Protein AF-A0A7J9B0L1-F1 (afdb_monomer)

Foldseek 3Di:
DDPPPDCPPVVVVVVVVVVVVVPPDCPPDPPVPPDDVCVVPPPDDDPVRVVVVVVVVVVVVVVVVVD

Sequence (67 aa):
MKIFTVSLMTTSKYSWWWCKRINDNISASSPEDIRPIEEHLRVVPSELEIIKQDFEKRSSELGKKIE

pLDDT: mean 70.92, std 15.64, range [42.03, 95.56]

Structure (mmCIF, N/CA/C/O backbone):
data_AF-A0A7J9B0L1-F1
#
_entry.id   AF-A0A7J9B0L1-F1
#
loop_
_atom_site.group_PDB
_atom_site.id
_atom_site.type_symbol
_atom_site.label_atom_id
_atom_site.label_alt_id
_atom_site.label_comp_id
_atom_site.label_asym_id
_atom_si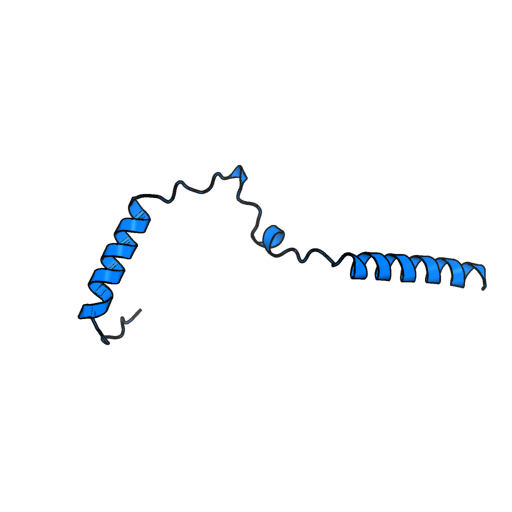te.label_entity_id
_atom_site.label_seq_id
_atom_site.pdbx_PDB_ins_code
_atom_site.Cartn_x
_atom_site.Cartn_y
_atom_site.Cartn_z
_atom_site.occupancy
_atom_site.B_iso_or_equiv
_atom_site.auth_seq_id
_atom_site.auth_comp_id
_atom_site.auth_asym_id
_atom_site.auth_atom_id
_atom_site.pdbx_PDB_model_num
ATOM 1 N N . MET A 1 1 ? 3.809 -17.921 -33.284 1.00 42.03 1 MET A N 1
ATOM 2 C CA . MET A 1 1 ? 3.010 -16.701 -33.536 1.00 42.03 1 MET A CA 1
ATOM 3 C C . MET A 1 1 ? 3.068 -16.384 -35.021 1.00 42.03 1 MET A C 1
ATOM 5 O O . MET A 1 1 ? 4.160 -16.237 -35.552 1.00 42.03 1 MET A O 1
ATOM 9 N N . LYS A 1 2 ? 1.925 -16.357 -35.707 1.00 44.12 2 LYS A N 1
ATOM 10 C CA . LYS A 1 2 ? 1.848 -16.036 -37.138 1.00 44.12 2 LYS A CA 1
ATOM 11 C C . LYS A 1 2 ? 1.863 -14.509 -37.263 1.00 44.12 2 LYS A C 1
ATOM 13 O O . LYS A 1 2 ? 0.952 -13.860 -36.759 1.00 44.12 2 LYS A O 1
ATOM 18 N N . ILE A 1 3 ? 2.922 -13.937 -37.835 1.00 53.72 3 ILE A N 1
ATOM 19 C CA . ILE A 1 3 ? 3.054 -12.482 -37.983 1.00 53.72 3 ILE A CA 1
ATOM 20 C C . ILE A 1 3 ? 2.088 -12.063 -39.092 1.00 53.72 3 ILE A C 1
ATOM 22 O O . ILE A 1 3 ? 2.259 -12.449 -40.249 1.00 53.72 3 ILE A O 1
ATOM 26 N N . PHE A 1 4 ? 1.032 -11.341 -38.720 1.00 45.59 4 PHE A N 1
ATOM 27 C CA . PH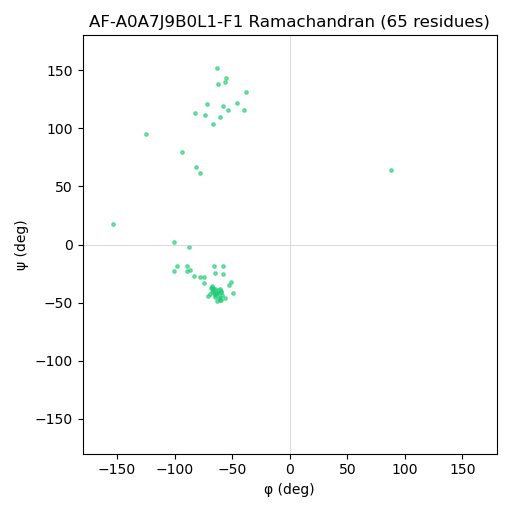E A 1 4 ? 0.070 -10.790 -39.664 1.00 45.59 4 PHE A CA 1
ATOM 28 C C . PHE A 1 4 ? 0.799 -9.888 -40.660 1.00 45.59 4 PHE A C 1
ATOM 30 O O . PHE A 1 4 ? 1.450 -8.910 -40.297 1.00 45.59 4 PHE A O 1
ATOM 37 N N . THR A 1 5 ? 0.707 -10.266 -41.929 1.00 50.59 5 THR A N 1
ATOM 38 C CA . THR A 1 5 ? 1.344 -9.632 -43.081 1.00 50.59 5 THR A CA 1
ATOM 39 C C . THR A 1 5 ? 0.579 -8.368 -43.471 1.00 50.59 5 THR A C 1
ATOM 41 O O . THR A 1 5 ? 0.010 -8.276 -44.550 1.00 50.59 5 THR A O 1
ATOM 44 N N . VAL A 1 6 ? 0.512 -7.392 -42.570 1.00 51.28 6 VAL A N 1
ATOM 45 C CA . VAL A 1 6 ? -0.056 -6.073 -42.856 1.00 51.28 6 VAL A CA 1
ATOM 46 C C . VAL A 1 6 ? 1.020 -5.054 -42.505 1.00 51.28 6 VAL A C 1
ATOM 48 O O . VAL A 1 6 ? 1.186 -4.676 -41.354 1.00 51.28 6 VAL A O 1
ATOM 51 N N . SER A 1 7 ? 1.773 -4.652 -43.533 1.00 51.22 7 SER A N 1
ATOM 52 C CA . SER A 1 7 ? 2.811 -3.610 -43.517 1.00 51.22 7 SER A CA 1
ATOM 53 C C . SER A 1 7 ? 4.248 -4.016 -43.136 1.00 51.22 7 SER A C 1
ATOM 55 O O . SER A 1 7 ? 4.847 -3.491 -42.202 1.00 51.22 7 SER A O 1
ATOM 57 N N . LEU A 1 8 ? 4.885 -4.873 -43.945 1.00 53.03 8 LEU A N 1
ATOM 58 C CA . LEU A 1 8 ? 6.331 -5.152 -43.835 1.00 53.03 8 LEU A CA 1
ATOM 59 C C . LEU A 1 8 ? 7.216 -3.888 -43.984 1.00 53.03 8 LEU A C 1
ATOM 61 O O . LEU A 1 8 ? 8.333 -3.849 -43.468 1.00 53.03 8 LEU A O 1
ATOM 65 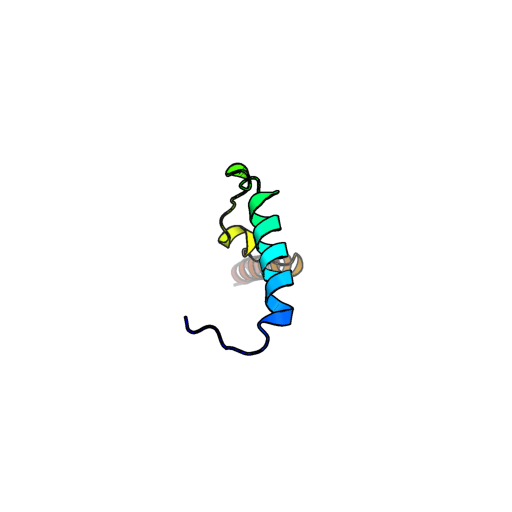N N . MET A 1 9 ? 6.732 -2.851 -44.680 1.00 53.12 9 MET A N 1
ATOM 66 C CA . MET A 1 9 ? 7.511 -1.642 -44.989 1.00 53.12 9 MET A CA 1
ATOM 67 C C . MET A 1 9 ? 7.531 -0.593 -43.870 1.00 53.12 9 MET A C 1
ATOM 69 O O . MET A 1 9 ? 8.516 0.133 -43.769 1.00 53.12 9 MET A O 1
ATOM 73 N N . THR A 1 10 ? 6.515 -0.510 -43.000 1.00 53.94 10 THR A N 1
ATOM 74 C CA . THR A 1 10 ? 6.554 0.425 -41.853 1.00 53.94 10 THR A CA 1
ATOM 75 C C . THR A 1 10 ? 7.180 -0.192 -40.601 1.00 53.94 10 THR A C 1
ATOM 77 O O . THR A 1 10 ? 7.717 0.533 -39.763 1.00 53.94 10 THR A O 1
ATOM 80 N N . THR A 1 11 ? 7.184 -1.522 -40.480 1.00 57.72 11 THR A N 1
ATOM 81 C CA . THR A 1 11 ? 7.664 -2.222 -39.277 1.00 57.72 11 THR A CA 1
ATOM 82 C C . THR A 1 11 ? 9.171 -2.491 -39.279 1.00 57.72 11 THR A C 1
ATOM 84 O O . THR A 1 11 ? 9.747 -2.629 -38.204 1.00 57.72 11 THR A O 1
ATOM 87 N N . SER A 1 12 ? 9.853 -2.512 -40.432 1.00 64.19 12 SER A N 1
ATOM 88 C CA . SER A 1 12 ? 11.304 -2.785 -40.483 1.00 64.19 12 SER A CA 1
ATOM 89 C C . SER A 1 12 ? 12.129 -1.694 -39.792 1.00 64.19 12 SER A C 1
ATOM 91 O O . SER A 1 12 ? 13.001 -1.995 -38.979 1.00 64.19 12 SER A O 1
ATOM 93 N N . LYS A 1 13 ? 11.797 -0.419 -40.029 1.00 69.81 13 LYS A N 1
ATOM 94 C CA . LYS A 1 13 ? 12.452 0.729 -39.385 1.00 69.81 13 LYS A CA 1
ATOM 95 C C . LYS A 1 13 ? 12.166 0.776 -37.882 1.00 69.81 13 LYS A C 1
ATOM 97 O O . LYS A 1 13 ? 13.073 1.058 -37.103 1.00 69.81 13 LYS A O 1
ATOM 102 N N . TYR A 1 14 ? 10.937 0.446 -37.477 1.00 67.75 14 TYR A N 1
ATOM 103 C CA . TYR A 1 14 ? 10.563 0.332 -36.065 1.00 67.75 14 TYR A CA 1
ATOM 104 C C . TYR A 1 14 ? 11.304 -0.819 -35.373 1.00 67.75 14 TYR A C 1
ATOM 106 O O . TYR A 1 14 ? 11.875 -0.621 -34.307 1.00 67.75 14 TYR A O 1
ATOM 114 N N . SER A 1 15 ? 11.370 -1.991 -36.008 1.00 70.38 15 SER A N 1
ATOM 115 C CA . SER A 1 15 ? 12.099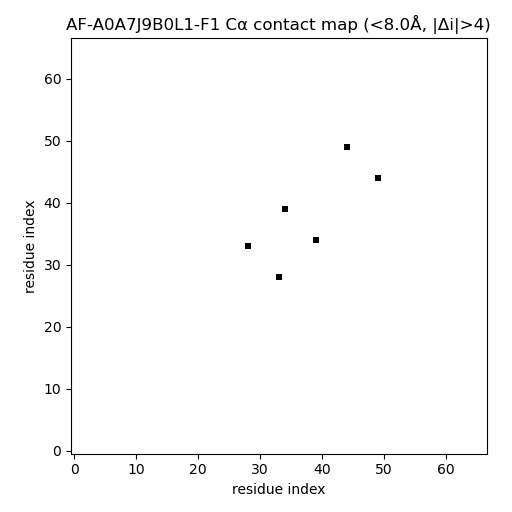 -3.161 -35.510 1.00 70.38 15 SER A CA 1
ATOM 116 C C . SER A 1 15 ? 13.588 -2.872 -35.359 1.00 70.38 15 SER A C 1
ATOM 118 O O . SER A 1 15 ? 14.165 -3.203 -34.331 1.00 70.38 15 SER A O 1
ATOM 120 N N . TRP A 1 16 ? 14.210 -2.229 -36.348 1.00 71.19 16 TRP A N 1
ATOM 121 C CA . TRP A 1 16 ? 15.636 -1.908 -36.306 1.00 71.19 16 TRP A CA 1
ATOM 122 C C . TRP A 1 16 ? 15.951 -0.866 -35.224 1.00 71.19 16 TRP A C 1
ATOM 124 O O . TRP A 1 16 ? 16.906 -1.019 -34.465 1.00 71.19 16 TRP A O 1
ATOM 134 N N . TRP A 1 17 ? 15.093 0.150 -35.084 1.00 72.25 17 TRP A N 1
ATOM 135 C CA . TRP A 1 17 ? 15.163 1.124 -33.992 1.00 72.25 17 TRP A CA 1
ATOM 136 C C . TRP A 1 17 ? 14.980 0.469 -32.612 1.00 72.25 17 TRP A C 1
ATOM 138 O O . TRP A 1 17 ? 15.681 0.816 -31.662 1.00 72.25 17 TRP A O 1
ATOM 148 N N . TRP A 1 18 ? 14.080 -0.511 -32.496 1.00 64.75 18 TRP A N 1
ATOM 149 C CA . TRP A 1 18 ? 13.830 -1.241 -31.254 1.00 64.75 18 TRP A CA 1
ATOM 150 C C . TRP A 1 18 ? 14.993 -2.176 -30.882 1.00 64.75 18 TRP A C 1
ATOM 152 O O . TRP A 1 18 ? 15.455 -2.140 -29.743 1.00 64.75 18 TRP A O 1
ATOM 162 N N . CYS A 1 19 ? 15.538 -2.929 -31.844 1.00 68.88 19 CYS A N 1
ATOM 163 C CA . CYS A 1 19 ? 16.725 -3.771 -31.651 1.00 68.88 19 CYS A CA 1
ATOM 164 C C . CYS A 1 19 ? 17.956 -2.951 -31.244 1.00 68.88 19 CYS A C 1
ATOM 166 O O . CYS A 1 19 ? 18.711 -3.378 -30.374 1.00 68.88 19 CYS A O 1
ATOM 168 N N . LYS A 1 20 ? 18.128 -1.749 -31.813 1.00 69.50 20 LYS A N 1
ATOM 169 C CA . LYS A 1 20 ? 19.213 -0.837 -31.433 1.00 69.50 20 LYS A CA 1
ATOM 170 C C . LYS A 1 20 ? 19.080 -0.335 -29.987 1.00 69.50 20 LYS A C 1
ATOM 172 O O . LYS A 1 20 ? 20.074 -0.258 -29.279 1.00 69.50 20 LYS A O 1
ATOM 177 N N . ARG A 1 21 ? 17.856 -0.061 -29.507 1.00 63.34 21 ARG A N 1
ATOM 178 C CA . ARG A 1 21 ? 17.627 0.339 -28.102 1.00 63.34 21 ARG A CA 1
ATOM 179 C C . ARG A 1 21 ? 17.934 -0.764 -27.092 1.00 63.34 21 ARG A C 1
ATOM 181 O O . ARG A 1 21 ? 18.445 -0.443 -26.025 1.00 63.34 21 ARG A O 1
ATOM 188 N N . ILE A 1 22 ? 17.624 -2.024 -27.410 1.00 59.34 22 ILE A N 1
ATOM 189 C CA . ILE A 1 22 ? 17.946 -3.156 -26.523 1.00 59.34 22 ILE A CA 1
ATOM 190 C C . ILE A 1 22 ? 19.450 -3.245 -26.276 1.00 59.34 22 ILE A C 1
ATOM 192 O O . ILE A 1 22 ? 19.866 -3.516 -25.156 1.00 59.34 22 ILE A O 1
ATOM 196 N N . ASN A 1 23 ? 20.248 -3.024 -27.319 1.00 59.44 23 ASN A N 1
ATOM 197 C CA . ASN A 1 23 ? 21.684 -3.241 -27.260 1.00 59.44 23 ASN A CA 1
ATOM 198 C C . ASN A 1 23 ? 22.444 -2.119 -26.538 1.00 59.44 23 ASN A C 1
ATOM 200 O O . ASN A 1 23 ? 23.493 -2.379 -25.959 1.00 59.44 23 ASN A O 1
ATOM 204 N N . ASP A 1 24 ? 21.923 -0.888 -26.561 1.00 62.91 24 ASP A N 1
ATOM 205 C CA . ASP A 1 24 ? 22.759 0.266 -26.232 1.00 62.91 24 ASP A CA 1
ATOM 206 C C . ASP A 1 24 ? 22.590 0.807 -24.800 1.00 62.91 24 ASP A C 1
ATOM 208 O O . ASP A 1 24 ? 23.522 1.454 -24.347 1.00 62.91 24 ASP A O 1
ATOM 212 N N . ASN A 1 25 ? 21.483 0.594 -24.060 1.00 58.41 25 ASN A N 1
ATOM 213 C CA . ASN A 1 25 ? 21.277 1.343 -22.793 1.00 58.41 25 ASN A CA 1
ATOM 214 C C . ASN A 1 25 ? 20.415 0.706 -21.680 1.00 58.41 25 ASN A C 1
ATOM 216 O O . ASN A 1 25 ? 19.992 1.428 -20.778 1.00 58.41 25 ASN A O 1
ATOM 220 N N . ILE A 1 26 ? 20.137 -0.600 -21.662 1.00 55.22 26 ILE A N 1
ATOM 221 C CA . ILE A 1 26 ? 19.568 -1.199 -20.438 1.00 55.22 26 ILE A CA 1
ATOM 222 C C . ILE A 1 26 ? 20.731 -1.740 -19.613 1.00 55.22 26 ILE A C 1
ATOM 224 O O . ILE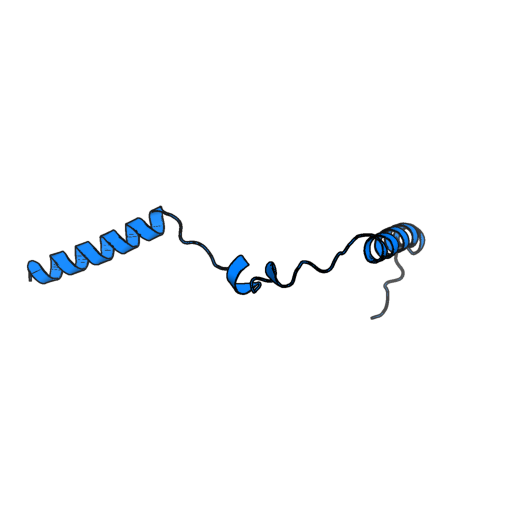 A 1 26 ? 21.014 -2.936 -19.622 1.00 55.22 26 ILE A O 1
ATOM 228 N N . SER A 1 27 ? 21.421 -0.851 -18.891 1.00 56.28 27 SER A N 1
ATOM 229 C CA . SER A 1 27 ? 22.089 -1.295 -17.671 1.00 56.28 27 SER A CA 1
ATOM 230 C C . SER A 1 27 ? 21.002 -1.977 -16.856 1.00 56.28 27 SER A C 1
ATOM 232 O O . SER A 1 27 ? 20.003 -1.324 -16.544 1.00 56.28 27 SER A O 1
ATOM 234 N N . ALA A 1 28 ? 21.139 -3.283 -16.619 1.00 53.62 28 ALA A N 1
ATOM 235 C CA . ALA A 1 28 ? 20.279 -4.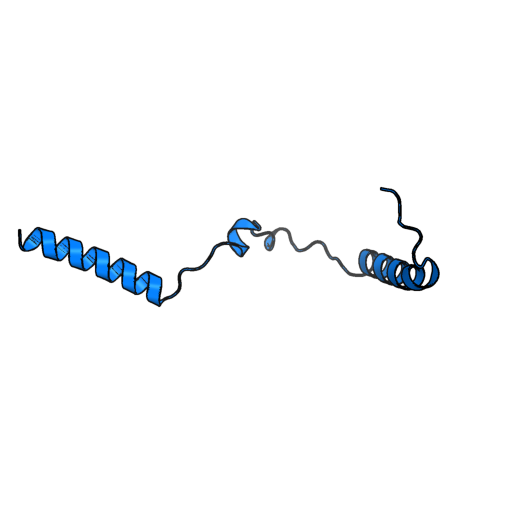006 -15.699 1.00 53.62 28 ALA A CA 1
ATOM 236 C C . ALA A 1 28 ? 20.044 -3.088 -14.499 1.00 53.62 28 ALA A C 1
ATOM 238 O O . ALA A 1 28 ? 21.014 -2.658 -13.874 1.00 53.62 28 ALA A O 1
ATOM 239 N N . SER A 1 29 ? 18.789 -2.680 -14.286 1.00 54.28 29 SER A N 1
ATOM 240 C CA . SER A 1 29 ? 18.410 -1.919 -13.103 1.00 54.28 29 SER A CA 1
ATOM 241 C C . SER A 1 29 ? 19.058 -2.629 -11.924 1.00 54.28 29 SER A C 1
ATOM 243 O O . SER A 1 29 ? 18.872 -3.843 -11.791 1.00 54.28 29 SER A O 1
ATOM 245 N N . SER A 1 30 ? 19.891 -1.911 -11.172 1.00 60.00 30 SER A N 1
ATOM 246 C CA . SER A 1 30 ? 20.555 -2.406 -9.969 1.00 60.00 30 SER A CA 1
ATOM 247 C C . SER A 1 30 ? 19.595 -3.316 -9.200 1.00 60.00 30 SER A C 1
ATOM 249 O O . SER A 1 30 ? 18.437 -2.933 -9.009 1.00 60.00 30 SER A O 1
ATOM 251 N N . PRO A 1 31 ? 20.010 -4.522 -8.778 1.00 55.03 31 PRO A N 1
ATOM 252 C CA . PRO A 1 31 ? 19.146 -5.385 -7.981 1.00 55.03 31 PRO A CA 1
ATOM 253 C C . PRO A 1 31 ? 18.688 -4.706 -6.679 1.00 55.03 31 PRO A C 1
ATOM 255 O O . PRO A 1 31 ? 17.672 -5.109 -6.121 1.00 55.03 31 PRO A O 1
ATOM 258 N N . GLU A 1 32 ? 19.370 -3.642 -6.239 1.00 53.47 32 GLU A N 1
ATOM 259 C CA . GLU A 1 32 ? 18.954 -2.782 -5.129 1.00 53.47 32 GLU A CA 1
ATOM 260 C C . GLU A 1 32 ? 17.646 -2.000 -5.381 1.00 53.47 32 GLU A C 1
ATOM 262 O O . GLU A 1 32 ? 16.957 -1.668 -4.419 1.00 53.47 32 GLU A O 1
ATOM 267 N N . ASP A 1 33 ? 17.263 -1.748 -6.640 1.00 56.19 33 ASP A N 1
ATOM 268 C CA . ASP A 1 33 ? 16.020 -1.048 -7.014 1.00 56.19 33 ASP A CA 1
ATOM 269 C C . ASP A 1 33 ? 14.894 -1.997 -7.456 1.00 56.19 33 ASP A C 1
ATOM 271 O O . ASP A 1 33 ? 13.796 -1.551 -7.798 1.00 56.19 33 ASP A O 1
ATOM 275 N N . ILE A 1 34 ? 15.116 -3.316 -7.413 1.00 61.56 34 ILE A N 1
ATOM 276 C CA . ILE A 1 34 ? 14.066 -4.311 -7.665 1.00 61.56 34 ILE A CA 1
ATOM 277 C C . ILE A 1 34 ? 13.252 -4.475 -6.383 1.00 61.56 34 ILE A C 1
ATOM 279 O O . ILE A 1 34 ? 13.244 -5.523 -5.734 1.00 61.56 34 ILE A O 1
ATOM 283 N N . ARG A 1 35 ? 12.534 -3.421 -5.999 1.00 65.75 35 ARG A N 1
ATOM 284 C CA . ARG A 1 35 ? 11.389 -3.629 -5.122 1.00 65.75 35 ARG A CA 1
ATOM 285 C C . ARG A 1 35 ? 10.384 -4.495 -5.878 1.00 65.75 35 ARG A C 1
ATOM 287 O O . ARG A 1 35 ? 10.204 -4.306 -7.086 1.00 65.75 35 ARG A O 1
ATOM 294 N N . PRO A 1 36 ? 9.762 -5.488 -5.222 1.00 72.31 36 PRO A N 1
ATOM 295 C CA . PRO A 1 36 ? 8.785 -6.329 -5.890 1.00 72.31 36 PRO A CA 1
ATOM 296 C C . PRO A 1 36 ? 7.698 -5.434 -6.491 1.00 72.31 36 PRO A C 1
ATOM 298 O O . PRO A 1 36 ? 7.311 -4.436 -5.887 1.00 72.31 36 PRO A O 1
ATOM 301 N N . ILE A 1 37 ? 7.191 -5.794 -7.674 1.00 68.50 37 ILE A N 1
ATOM 302 C CA . ILE A 1 37 ? 6.102 -5.058 -8.342 1.00 68.50 37 ILE A CA 1
ATOM 303 C C . ILE A 1 37 ? 4.927 -4.842 -7.369 1.00 68.50 37 ILE A C 1
ATOM 305 O O . ILE A 1 37 ? 4.301 -3.790 -7.388 1.00 68.50 37 ILE A O 1
ATOM 309 N N . GLU A 1 38 ? 4.705 -5.786 -6.451 1.00 67.12 38 GLU A N 1
ATOM 310 C CA . GLU A 1 38 ? 3.788 -5.696 -5.308 1.00 67.12 38 GLU A CA 1
ATOM 311 C C . GLU A 1 38 ? 3.948 -4.411 -4.468 1.00 67.12 38 GLU A C 1
ATOM 313 O O . GLU A 1 38 ? 2.960 -3.803 -4.071 1.00 67.12 38 GLU A O 1
ATOM 318 N N . GLU A 1 39 ? 5.181 -3.973 -4.197 1.00 68.62 39 GLU A N 1
ATOM 319 C CA . GLU A 1 39 ? 5.471 -2.767 -3.415 1.00 68.62 39 GLU A CA 1
ATOM 320 C C . GLU A 1 39 ? 5.191 -1.494 -4.221 1.00 68.62 39 GLU A C 1
ATOM 322 O O . GLU A 1 39 ? 4.734 -0.500 -3.664 1.00 68.62 39 GLU A O 1
ATOM 327 N N . HIS A 1 40 ? 5.398 -1.530 -5.540 1.00 66.75 40 HIS A N 1
ATOM 328 C CA . HIS A 1 40 ? 5.028 -0.435 -6.445 1.00 66.75 40 HIS A CA 1
ATOM 329 C C . HIS A 1 40 ? 3.519 -0.357 -6.698 1.00 66.75 40 HIS A C 1
ATOM 331 O O . HIS A 1 40 ? 2.990 0.724 -6.948 1.00 66.75 40 HIS A O 1
ATOM 337 N N . LEU A 1 41 ? 2.823 -1.491 -6.613 1.00 72.25 41 LEU A N 1
ATOM 338 C CA . LEU A 1 41 ? 1.365 -1.591 -6.692 1.00 72.25 41 LEU A CA 1
ATOM 339 C C . LEU A 1 41 ? 0.682 -1.412 -5.333 1.00 72.25 41 LEU A C 1
ATOM 341 O O . LEU A 1 41 ? -0.549 -1.427 -5.262 1.00 72.25 41 LEU A O 1
ATOM 345 N N . ARG A 1 42 ? 1.452 -1.239 -4.252 1.00 76.19 42 ARG A N 1
ATOM 346 C CA . ARG A 1 42 ? 0.902 -1.025 -2.920 1.00 76.19 42 ARG A CA 1
ATOM 347 C C . ARG A 1 42 ? 0.194 0.321 -2.902 1.00 76.19 42 ARG A C 1
ATOM 349 O O . ARG A 1 42 ? 0.824 1.374 -2.850 1.00 76.19 42 ARG A O 1
ATOM 356 N N . VAL A 1 43 ? -1.132 0.267 -2.952 1.00 74.56 43 VAL A N 1
ATOM 357 C CA . VAL A 1 43 ? -1.989 1.443 -2.833 1.00 74.56 43 VAL A CA 1
ATOM 358 C C . VAL A 1 43 ? -1.722 2.060 -1.465 1.00 74.56 43 VAL A C 1
ATOM 360 O O . VAL A 1 43 ? -2.035 1.467 -0.432 1.00 74.56 43 VAL A O 1
ATOM 363 N N . VAL A 1 44 ? -1.076 3.224 -1.460 1.00 78.69 44 VAL A N 1
ATOM 364 C CA . VAL A 1 44 ? -0.911 4.019 -0.246 1.00 78.69 44 VAL A CA 1
ATOM 365 C C . VAL A 1 44 ? -2.282 4.612 0.073 1.00 78.69 44 VAL A C 1
ATOM 367 O O . VAL A 1 44 ? -2.836 5.306 -0.785 1.00 78.69 44 VAL A O 1
ATOM 370 N N . PRO A 1 45 ? -2.851 4.332 1.261 1.00 82.00 45 PRO A N 1
ATOM 371 C CA . PRO A 1 45 ? -4.107 4.938 1.669 1.00 82.00 45 PRO A CA 1
ATOM 372 C C . PRO A 1 45 ? -3.983 6.455 1.615 1.00 82.00 45 PRO A C 1
ATOM 374 O O . PRO A 1 45 ? -2.951 7.019 1.990 1.00 82.00 45 PRO A O 1
ATOM 377 N N . SER A 1 46 ? -5.035 7.123 1.156 1.00 85.19 46 SER A N 1
ATOM 378 C CA . SER A 1 46 ? -5.055 8.584 1.207 1.00 85.19 46 SER A CA 1
ATOM 379 C C . SER A 1 46 ? -5.007 9.062 2.662 1.00 85.19 46 SER A C 1
ATOM 381 O O . SER A 1 46 ? -5.511 8.385 3.560 1.00 85.19 46 SER A O 1
ATOM 383 N N . GLU A 1 47 ? -4.453 10.249 2.913 1.00 87.50 47 GLU A N 1
ATOM 384 C CA . GLU A 1 47 ? -4.436 10.834 4.265 1.00 87.50 47 GLU A CA 1
ATOM 385 C C . GLU A 1 47 ? -5.843 10.879 4.891 1.00 87.50 47 GLU A C 1
ATOM 387 O O . GLU A 1 47 ? -6.014 10.629 6.082 1.00 87.50 47 GLU A O 1
ATOM 392 N N . LEU A 1 48 ? -6.875 11.106 4.071 1.00 88.69 48 LEU A N 1
ATOM 393 C CA . LEU A 1 48 ? -8.276 11.097 4.498 1.00 88.69 48 LEU A CA 1
ATOM 394 C C . LEU A 1 48 ? -8.769 9.710 4.924 1.00 88.69 48 LEU A C 1
ATOM 396 O O . LEU A 1 48 ? -9.546 9.596 5.869 1.00 88.69 48 LEU A O 1
ATOM 400 N N . GLU A 1 49 ? -8.328 8.658 4.240 1.00 87.75 49 GLU A N 1
ATOM 401 C CA . GLU A 1 49 ? -8.675 7.274 4.569 1.00 87.75 49 GLU A CA 1
ATOM 402 C C . GLU A 1 49 ? -8.042 6.847 5.900 1.00 87.75 49 GLU A C 1
ATOM 404 O O . GLU A 1 49 ? -8.703 6.209 6.720 1.00 87.75 49 GLU A O 1
ATOM 409 N N . ILE A 1 50 ? -6.816 7.309 6.167 1.00 91.06 50 ILE A N 1
ATOM 410 C CA . ILE A 1 50 ? -6.130 7.125 7.454 1.00 91.06 50 ILE A CA 1
ATOM 411 C C . ILE A 1 50 ? -6.900 7.832 8.579 1.00 91.06 50 ILE A C 1
ATOM 413 O O . ILE A 1 50 ? -7.195 7.220 9.607 1.00 91.06 50 ILE A O 1
ATOM 417 N N . ILE A 1 51 ? -7.278 9.100 8.380 1.00 93.06 51 ILE A N 1
ATOM 418 C CA . ILE A 1 51 ? -8.034 9.882 9.375 1.00 93.06 51 ILE A CA 1
ATOM 419 C C . ILE A 1 51 ? -9.399 9.243 9.655 1.00 93.06 51 ILE A C 1
ATOM 421 O O . ILE A 1 51 ? -9.823 9.165 10.809 1.00 93.06 51 ILE A O 1
ATOM 425 N N . LYS A 1 52 ? -10.088 8.762 8.615 1.00 93.31 52 LYS A N 1
ATOM 426 C CA . LYS A 1 52 ? -11.388 8.101 8.757 1.00 93.31 52 LYS A CA 1
ATOM 427 C C . LYS A 1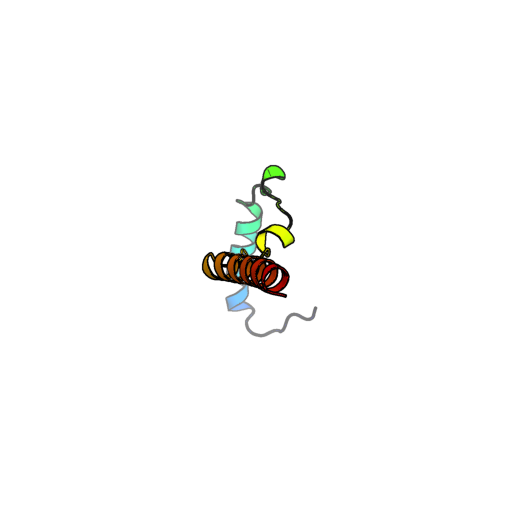 52 ? -11.283 6.839 9.615 1.00 93.31 52 LYS A C 1
ATOM 429 O O . LYS A 1 52 ? -12.099 6.651 10.516 1.00 93.31 52 LYS A O 1
ATOM 434 N N . GLN A 1 53 ? -10.281 6.000 9.360 1.00 92.81 53 GLN A N 1
ATOM 435 C CA . GLN A 1 53 ? -10.072 4.776 10.129 1.00 92.81 53 GLN A CA 1
ATOM 436 C C . GLN A 1 53 ? -9.769 5.074 11.605 1.00 92.81 53 GLN A C 1
ATOM 438 O O . GLN A 1 53 ? -10.299 4.406 12.497 1.00 92.81 53 GLN A O 1
ATOM 443 N N . ASP A 1 54 ? -8.948 6.092 11.877 1.00 94.44 54 ASP A N 1
ATOM 444 C CA . ASP A 1 54 ? -8.630 6.489 13.250 1.00 94.44 54 ASP A CA 1
ATOM 445 C C . ASP A 1 54 ? -9.873 7.030 13.974 1.00 94.44 54 ASP A C 1
ATOM 447 O O . ASP A 1 54 ? -10.162 6.645 15.108 1.00 94.44 54 ASP A O 1
ATOM 451 N N . PHE A 1 55 ? -10.691 7.830 13.285 1.00 95.56 55 PHE A N 1
ATOM 452 C CA . PHE A 1 55 ? -11.961 8.319 13.817 1.00 95.56 55 PHE A CA 1
ATOM 453 C C . PHE A 1 55 ? -12.924 7.181 14.189 1.00 95.56 55 PHE A C 1
ATOM 455 O O . PHE A 1 55 ? -13.459 7.171 15.301 1.00 95.56 55 PHE A O 1
ATOM 462 N N . GLU A 1 56 ? -13.120 6.198 13.304 1.00 94.94 56 GLU A N 1
ATOM 463 C CA . GLU A 1 56 ? -13.978 5.033 13.572 1.00 94.94 56 GLU A CA 1
ATOM 464 C C . GLU A 1 56 ? -13.498 4.243 14.798 1.00 94.94 56 GLU A C 1
ATOM 466 O O . GLU A 1 56 ? -14.296 3.889 15.672 1.00 94.94 56 GLU A O 1
ATOM 471 N N . LYS A 1 57 ? -12.182 4.029 14.919 1.00 95.19 57 LYS A N 1
ATOM 472 C CA . LYS A 1 57 ? -11.587 3.342 16.070 1.00 95.19 57 LYS A CA 1
ATOM 473 C C . LYS A 1 57 ? -11.871 4.083 17.378 1.00 95.19 57 LYS A C 1
ATOM 475 O O . LYS A 1 57 ? -12.321 3.473 18.350 1.00 95.19 57 LYS A O 1
ATOM 480 N N . ARG A 1 58 ? -11.653 5.401 17.402 1.00 94.31 58 ARG A N 1
ATOM 481 C CA . ARG A 1 58 ? -11.877 6.238 18.593 1.00 94.31 58 ARG A CA 1
ATOM 482 C C . ARG A 1 58 ? -13.356 6.339 18.949 1.00 94.31 58 ARG A C 1
ATOM 484 O O . ARG A 1 58 ? -13.698 6.324 20.129 1.00 94.31 58 ARG A O 1
ATOM 491 N N . SER A 1 59 ? -14.235 6.378 17.951 1.00 91.56 59 SER A N 1
ATOM 492 C CA . SER A 1 59 ? -15.684 6.347 18.154 1.00 91.56 59 SER A CA 1
ATOM 493 C C . SER A 1 59 ? -16.142 5.026 18.783 1.00 91.56 59 SER A C 1
ATOM 495 O O . SER A 1 59 ? -16.910 5.046 19.743 1.00 91.56 59 SER A O 1
ATOM 497 N N . SER A 1 60 ? -15.609 3.884 18.333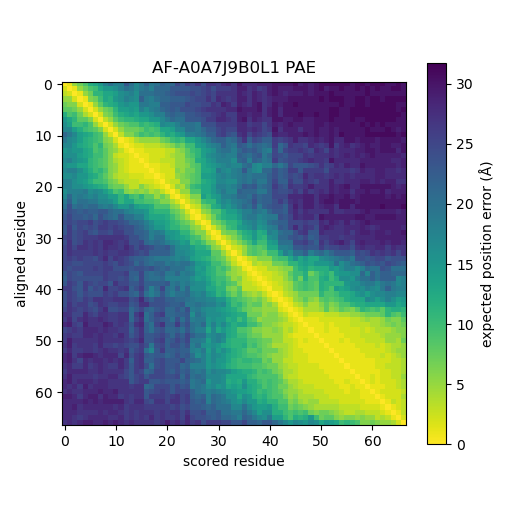 1.00 93.38 60 SER A N 1
ATOM 498 C CA . SER A 1 60 ? -15.918 2.575 18.930 1.00 93.38 60 SER A CA 1
ATOM 499 C C . SER A 1 60 ? -15.431 2.460 20.379 1.00 93.38 60 SER A C 1
ATOM 501 O O . SER A 1 60 ? -16.158 1.967 21.240 1.00 93.38 60 SER A O 1
ATOM 503 N N . GLU A 1 61 ? -14.220 2.945 20.673 1.00 92.69 61 GLU A N 1
ATOM 504 C CA . GLU A 1 61 ? -13.693 3.008 22.044 1.00 92.69 61 GLU A CA 1
ATOM 505 C C . GLU A 1 61 ? -14.572 3.868 22.961 1.00 92.69 61 GLU A C 1
ATOM 507 O O . GLU A 1 61 ? -14.791 3.508 24.117 1.00 92.69 61 GLU A O 1
ATOM 512 N N . LEU A 1 62 ? -15.075 4.998 22.456 1.00 90.00 62 LEU A N 1
ATOM 513 C CA . LEU A 1 62 ? -15.986 5.868 23.196 1.00 90.00 62 LEU A CA 1
ATOM 514 C C . LEU A 1 62 ? -17.356 5.220 23.405 1.00 90.00 62 LEU A C 1
ATOM 516 O O . LEU A 1 62 ? -17.870 5.279 24.516 1.00 90.00 62 LEU A O 1
ATOM 520 N N . GLY A 1 63 ? -17.914 4.559 22.388 1.00 88.56 63 GLY A N 1
ATOM 521 C CA . GLY A 1 63 ? -19.186 3.841 22.503 1.00 88.56 63 GLY A CA 1
ATOM 522 C C . GLY A 1 63 ? -19.162 2.794 23.618 1.00 88.56 63 GLY A C 1
ATOM 523 O O . GLY A 1 63 ? -20.037 2.797 24.474 1.00 88.56 63 GLY A O 1
ATOM 524 N N . LYS A 1 64 ? -18.089 1.994 23.696 1.00 89.69 64 LYS A N 1
ATOM 525 C CA . LYS A 1 64 ? -17.888 0.984 24.755 1.00 89.69 64 LYS A CA 1
ATOM 526 C C . LYS A 1 64 ? -17.714 1.556 26.166 1.00 89.69 64 LYS A C 1
ATOM 528 O O . LYS A 1 64 ? -17.779 0.804 27.126 1.00 89.69 64 LYS A O 1
ATOM 533 N N . LYS A 1 65 ? -17.385 2.845 26.299 1.00 84.06 65 LYS A N 1
ATOM 534 C CA . LYS A 1 65 ? -17.278 3.527 27.603 1.00 84.06 65 LYS A CA 1
ATOM 535 C C . LYS A 1 65 ? -18.598 4.139 28.064 1.00 84.06 65 LYS A C 1
ATOM 537 O O . LYS A 1 65 ? -18.692 4.541 29.219 1.00 84.06 65 LYS A O 1
ATOM 542 N N . ILE A 1 66 ? -19.534 4.326 27.138 1.00 84.75 66 ILE A N 1
ATOM 543 C CA . ILE A 1 66 ? -20.842 4.938 27.388 1.00 84.75 66 ILE A CA 1
ATOM 544 C C . ILE A 1 66 ? -21.918 3.852 27.583 1.00 84.75 66 ILE A C 1
ATOM 546 O O . ILE A 1 66 ? -22.964 4.145 28.158 1.00 84.75 66 ILE A O 1
ATOM 550 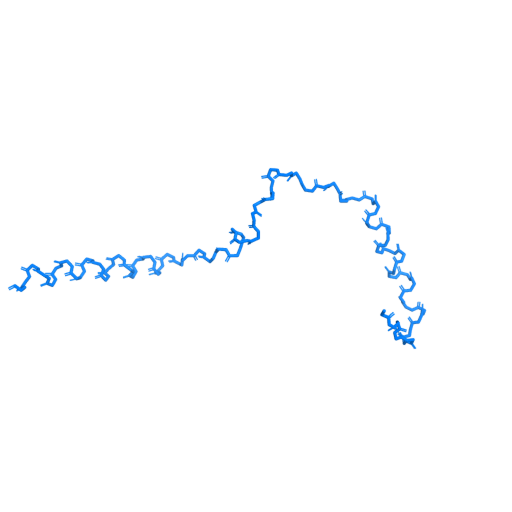N N . GLU A 1 67 ? -21.648 2.620 27.137 1.00 66.50 67 GLU A N 1
ATOM 551 C CA . GLU A 1 67 ? -22.352 1.388 27.531 1.00 66.50 67 GLU A CA 1
ATOM 552 C C . GLU A 1 67 ? -22.024 0.982 28.977 1.00 66.50 67 GLU A C 1
ATOM 554 O O . GLU A 1 67 ? -22.984 0.685 29.724 1.00 66.50 67 GLU A O 1
#

Solvent-accessible surface area (backbone atoms only — not comparable to full-atom values): 4365 Å² total; per-residue (Å²): 136,86,79,76,91,76,57,76,79,68,46,52,62,53,50,52,55,51,56,53,50,65,75,72,70,70,71,75,74,55,77,88,71,63,64,55,67,66,65,78,65,51,80,74,74,50,73,66,55,53,52,49,53,53,49,54,54,53,49,52,58,51,52,68,72,75,107

Mean predicted aligned error: 17.58 Å

Secondary structure (DSSP, 8-state):
-----S-HHHHHHHHHHHHHHHHHH-----GGG---HHHHS--PPPHHHHHHHHHHHHHHHHHHHH-

Radius of gyration: 26.58 Å; Cα contacts (8 Å, |Δi|>4): 3; chains: 1; bounding box: 45×28×73 Å

Organism: NCBI:txid34288